Protein AF-A0A1G8K7F9-F1 (afdb_monomer_lite)

Structure (mmCIF, N/CA/C/O backbone):
data_AF-A0A1G8K7F9-F1
#
_entry.id   AF-A0A1G8K7F9-F1
#
loop_
_atom_site.group_PDB
_atom_site.id
_atom_site.type_symbol
_atom_site.label_atom_id
_atom_site.label_alt_id
_atom_site.label_comp_id
_atom_site.label_asym_id
_atom_site.label_entity_id
_atom_site.label_seq_id
_atom_site.pdbx_PDB_ins_code
_atom_site.Cartn_x
_atom_site.Cartn_y
_atom_site.Cartn_z
_atom_site.occupancy
_atom_site.B_iso_or_equiv
_atom_site.auth_seq_id
_atom_site.auth_comp_id
_atom_site.auth_asym_id
_atom_site.auth_atom_id
_atom_site.pdbx_PDB_model_num
ATOM 1 N N . MET A 1 1 ? -8.061 3.823 18.575 1.00 56.09 1 MET A N 1
ATOM 2 C CA . MET A 1 1 ? -6.912 4.738 18.543 1.00 56.09 1 MET A CA 1
ATOM 3 C C . MET A 1 1 ? -6.729 5.205 17.109 1.00 56.09 1 MET A C 1
ATOM 5 O O . MET A 1 1 ? -6.407 4.368 16.274 1.00 56.09 1 MET A O 1
ATOM 9 N N . PRO A 1 2 ? -6.994 6.486 16.805 1.00 64.19 2 PRO A N 1
ATOM 10 C CA . PRO A 1 2 ? -6.887 7.032 15.446 1.00 64.19 2 PRO A CA 1
ATOM 11 C C . PRO A 1 2 ? -5.468 6.900 14.873 1.00 64.19 2 PRO A C 1
ATOM 13 O O . PRO A 1 2 ? -5.306 6.738 13.672 1.00 64.19 2 PRO A O 1
ATOM 16 N N . ILE A 1 3 ? -4.458 6.842 15.744 1.00 75.31 3 ILE A 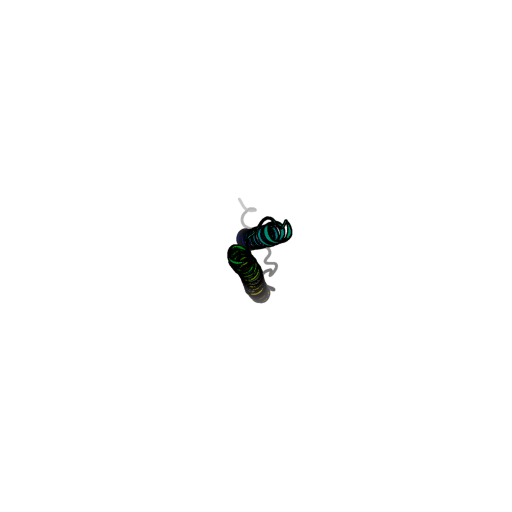N 1
ATOM 17 C CA . ILE A 1 3 ? -3.041 6.681 15.396 1.00 75.31 3 ILE A CA 1
ATOM 18 C C . ILE A 1 3 ? -2.790 5.434 14.529 1.00 75.31 3 ILE A C 1
ATOM 20 O O . ILE A 1 3 ? -2.073 5.523 13.543 1.00 75.31 3 ILE A O 1
ATOM 24 N N . ILE A 1 4 ? -3.426 4.292 14.826 1.00 71.81 4 ILE A N 1
ATOM 25 C CA . ILE A 1 4 ? -3.223 3.043 14.061 1.00 71.81 4 ILE A CA 1
ATOM 26 C C . ILE A 1 4 ? -3.787 3.175 12.641 1.00 71.81 4 ILE A C 1
ATOM 28 O O . ILE A 1 4 ? -3.151 2.764 11.674 1.00 71.81 4 ILE A O 1
ATOM 32 N N . SER A 1 5 ? -4.959 3.802 12.508 1.00 74.81 5 SER A N 1
ATOM 33 C CA . SER A 1 5 ? -5.571 4.077 11.204 1.00 74.81 5 SER A CA 1
ATOM 34 C C . SER A 1 5 ? -4.734 5.061 10.387 1.00 74.81 5 SER A C 1
ATOM 36 O O . SER A 1 5 ? -4.611 4.895 9.178 1.00 74.81 5 SER A O 1
ATOM 38 N N . VAL A 1 6 ? -4.143 6.066 11.040 1.00 79.81 6 VAL A N 1
ATOM 39 C CA . VAL A 1 6 ? -3.259 7.048 10.397 1.00 79.81 6 VAL A CA 1
ATOM 40 C C . VAL A 1 6 ? -1.966 6.387 9.922 1.00 79.81 6 VAL A C 1
ATOM 42 O O . VAL A 1 6 ? -1.575 6.587 8.778 1.00 79.81 6 VAL A O 1
ATOM 45 N N . ILE A 1 7 ? -1.334 5.551 10.751 1.00 82.94 7 ILE A N 1
ATOM 46 C CA . ILE A 1 7 ? -0.130 4.800 10.364 1.00 82.94 7 ILE A CA 1
ATOM 47 C C . ILE A 1 7 ? -0.436 3.892 9.171 1.00 82.94 7 ILE A C 1
ATOM 49 O O . ILE A 1 7 ? 0.306 3.887 8.196 1.00 82.94 7 ILE A O 1
ATOM 53 N N . CYS A 1 8 ? -1.559 3.174 9.208 1.00 82.69 8 CYS A N 1
ATOM 54 C CA . CYS A 1 8 ? -1.970 2.297 8.119 1.00 82.69 8 CYS A CA 1
ATOM 55 C C . CYS A 1 8 ? -2.197 3.062 6.804 1.00 82.69 8 CYS A C 1
ATOM 57 O O . CYS A 1 8 ? -1.725 2.640 5.746 1.00 82.69 8 CYS A O 1
ATOM 59 N N . TYR A 1 9 ? -2.840 4.228 6.873 1.00 83.94 9 TYR A N 1
ATOM 60 C CA . TYR A 1 9 ? -3.008 5.114 5.724 1.00 83.94 9 TYR A CA 1
ATOM 61 C C . TYR A 1 9 ? -1.663 5.609 5.169 1.00 83.94 9 TYR A C 1
ATOM 63 O O . TYR A 1 9 ? -1.429 5.526 3.964 1.00 83.94 9 TYR A O 1
ATOM 71 N N . LEU A 1 10 ? -0.747 6.054 6.037 1.00 86.56 10 LEU A N 1
ATOM 72 C CA . LEU A 1 10 ? 0.590 6.502 5.634 1.00 86.56 10 LEU A CA 1
ATOM 73 C C . LEU A 1 10 ? 1.408 5.372 4.996 1.00 86.56 10 LEU A C 1
ATOM 75 O O . LEU A 1 10 ? 2.041 5.590 3.966 1.00 86.56 10 LEU A O 1
ATOM 79 N N . CYS A 1 11 ? 1.351 4.156 5.549 1.00 84.38 11 CYS A N 1
ATOM 80 C CA . CYS A 1 11 ? 1.982 2.980 4.949 1.00 84.38 11 CYS A CA 1
ATOM 81 C C . CYS A 1 11 ? 1.412 2.698 3.555 1.00 84.38 11 CYS A C 1
ATOM 83 O O . CYS A 1 11 ? 2.171 2.511 2.609 1.00 84.38 11 CYS A O 1
ATOM 85 N N . THR A 1 12 ? 0.085 2.727 3.411 1.00 86.69 12 THR A N 1
ATOM 86 C CA . THR A 1 12 ? -0.599 2.517 2.125 1.00 86.69 12 THR A CA 1
ATOM 87 C C . THR A 1 12 ? -0.131 3.540 1.085 1.00 86.69 12 THR A C 1
ATOM 89 O O . THR A 1 12 ? 0.243 3.174 -0.028 1.00 86.69 12 THR A O 1
ATOM 92 N N . LEU A 1 13 ? -0.065 4.818 1.464 1.00 88.56 13 LEU A N 1
ATOM 93 C CA . LEU A 1 13 ? 0.404 5.892 0.589 1.00 88.56 13 LEU A CA 1
ATOM 94 C C . LEU A 1 13 ? 1.875 5.709 0.177 1.00 88.56 13 LEU A C 1
ATOM 96 O O . LEU A 1 13 ? 2.224 5.917 -0.987 1.00 8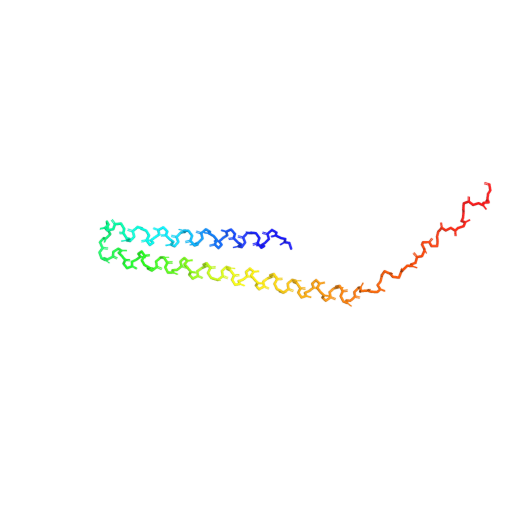8.56 13 LEU A O 1
ATOM 100 N N . MET A 1 14 ? 2.733 5.291 1.112 1.00 89.75 14 MET A N 1
ATOM 101 C CA . MET A 1 14 ? 4.159 5.064 0.864 1.00 89.75 14 MET A CA 1
ATOM 102 C C . MET A 1 14 ? 4.395 3.894 -0.102 1.00 89.75 14 MET A C 1
ATOM 104 O O . MET A 1 14 ? 5.205 3.996 -1.021 1.00 89.75 14 MET A O 1
ATOM 108 N N . PHE A 1 15 ? 3.668 2.786 0.066 1.00 87.25 15 PHE A N 1
ATOM 109 C CA . PHE A 1 15 ? 3.786 1.635 -0.832 1.00 87.25 15 PHE A CA 1
ATOM 110 C C . PHE A 1 15 ? 3.213 1.923 -2.223 1.00 87.25 15 PHE A C 1
ATOM 112 O O . PHE A 1 15 ? 3.813 1.522 -3.220 1.00 87.25 15 PHE A O 1
ATOM 119 N N . TYR A 1 16 ? 2.124 2.689 -2.309 1.00 87.56 16 TYR A N 1
ATOM 120 C CA . TYR A 1 16 ? 1.572 3.128 -3.587 1.00 87.56 16 TYR A CA 1
ATOM 121 C C . TYR A 1 16 ? 2.561 4.006 -4.368 1.00 87.56 16 TYR A C 1
ATOM 123 O O . TYR A 1 16 ? 2.796 3.786 -5.556 1.00 87.56 16 TYR A O 1
ATOM 131 N N . THR A 1 17 ? 3.191 4.972 -3.691 1.00 87.06 17 THR A N 1
ATOM 132 C CA . THR A 1 17 ? 4.205 5.845 -4.307 1.00 87.06 17 THR A CA 1
ATOM 133 C C . THR A 1 17 ? 5.464 5.077 -4.712 1.00 87.06 17 THR A C 1
ATOM 135 O O . THR A 1 17 ? 5.971 5.302 -5.807 1.00 87.06 17 THR A O 1
ATOM 138 N N . MET A 1 18 ? 5.925 4.113 -3.908 1.00 85.06 18 MET A N 1
ATOM 139 C CA . MET A 1 18 ? 7.016 3.196 -4.280 1.00 85.06 18 MET A CA 1
ATOM 140 C C . MET A 1 18 ? 6.692 2.364 -5.530 1.00 85.06 18 MET A C 1
ATOM 142 O O . MET A 1 18 ? 7.518 2.279 -6.439 1.00 85.06 18 MET A O 1
ATOM 146 N N . GL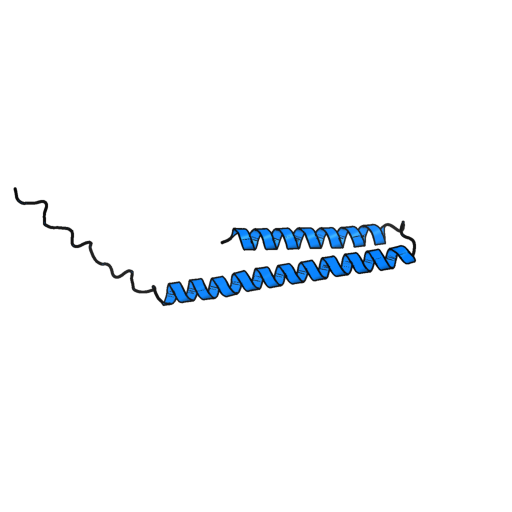Y A 1 19 ? 5.489 1.787 -5.613 1.00 84.19 19 GLY A N 1
ATOM 147 C CA . GLY A 1 19 ? 5.040 1.051 -6.798 1.00 84.19 19 GLY A CA 1
ATOM 148 C C . GLY A 1 19 ? 5.001 1.936 -8.046 1.00 84.19 19 GLY A C 1
ATOM 149 O O . GLY A 1 19 ? 5.517 1.554 -9.096 1.00 84.19 19 GLY A O 1
ATOM 150 N N . TYR A 1 20 ? 4.474 3.157 -7.916 1.00 85.75 20 TYR A N 1
ATOM 151 C CA . TYR A 1 20 ? 4.433 4.135 -9.003 1.00 85.75 20 TYR A CA 1
ATOM 152 C C . TYR A 1 20 ? 5.831 4.544 -9.492 1.00 85.75 20 TYR A C 1
ATOM 154 O O . TYR A 1 20 ? 6.061 4.602 -10.698 1.00 85.75 20 TYR A O 1
ATOM 162 N N . LEU A 1 21 ? 6.788 4.764 -8.583 1.00 85.38 21 LEU A N 1
ATOM 163 C CA . LEU A 1 21 ? 8.175 5.082 -8.946 1.00 85.38 21 LEU A CA 1
ATOM 164 C C . LEU A 1 21 ? 8.819 3.968 -9.777 1.00 85.38 21 LEU A C 1
ATOM 166 O O . LEU A 1 21 ? 9.485 4.254 -10.767 1.00 85.38 21 LEU A O 1
ATOM 170 N N . LYS A 1 22 ? 8.571 2.699 -9.433 1.00 83.38 22 LYS A N 1
ATOM 171 C CA . LYS A 1 22 ? 9.084 1.553 -10.200 1.00 83.38 22 LYS A CA 1
ATOM 172 C C . LYS A 1 22 ? 8.488 1.478 -11.606 1.00 83.38 22 LYS A C 1
ATOM 174 O O . LYS A 1 22 ? 9.201 1.164 -12.554 1.00 83.38 22 LYS A O 1
ATOM 179 N N . VAL A 1 23 ? 7.206 1.814 -11.758 1.00 84.00 23 VAL A N 1
ATOM 180 C CA . VAL A 1 23 ? 6.555 1.925 -13.076 1.00 84.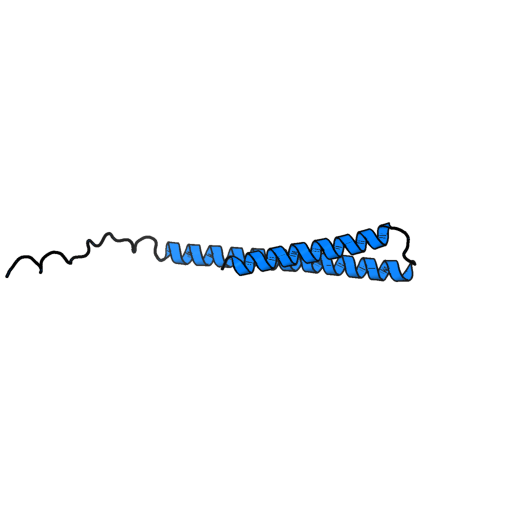00 23 VAL A CA 1
ATOM 181 C C . VAL A 1 23 ? 7.143 3.084 -13.885 1.00 84.00 23 VAL A C 1
ATOM 183 O O . VAL A 1 23 ? 7.3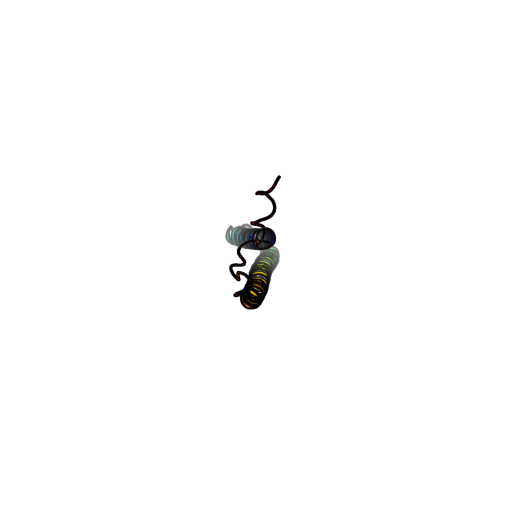68 2.939 -15.085 1.00 84.00 23 VAL A O 1
ATOM 186 N N . LEU A 1 24 ? 7.436 4.215 -13.239 1.00 84.88 24 LEU A N 1
ATOM 187 C CA . LEU A 1 24 ? 8.061 5.371 -13.882 1.00 84.88 24 LEU A CA 1
ATOM 188 C C . LEU A 1 24 ? 9.469 5.037 -14.405 1.00 84.88 24 LEU A C 1
ATOM 190 O O . LEU A 1 24 ? 9.787 5.360 -15.547 1.00 84.88 24 LEU A O 1
ATOM 194 N N . GLU A 1 25 ? 10.284 4.350 -13.597 1.00 80.94 25 GLU A N 1
ATOM 195 C CA . GLU A 1 25 ? 11.613 3.857 -13.992 1.00 80.94 25 GLU A CA 1
ATOM 196 C C . GLU A 1 25 ? 11.525 2.909 -15.199 1.00 80.94 25 GLU A C 1
ATOM 198 O O . GLU A 1 25 ? 12.338 3.001 -16.118 1.00 80.94 25 GLU A O 1
ATOM 203 N N . LEU A 1 26 ? 10.499 2.052 -15.239 1.00 80.44 26 LEU A N 1
ATOM 204 C CA . LEU A 1 26 ? 10.232 1.167 -16.373 1.00 80.44 26 LEU A CA 1
ATOM 205 C C . LEU A 1 26 ? 9.909 1.950 -17.655 1.00 80.44 26 LEU A C 1
ATOM 207 O O . LEU A 1 26 ? 10.391 1.620 -18.737 1.00 80.44 26 LEU A O 1
ATOM 211 N N . ASN A 1 27 ? 9.087 2.994 -17.528 1.00 78.56 27 ASN A N 1
ATOM 212 C CA . ASN A 1 27 ? 8.585 3.777 -18.655 1.00 78.56 27 ASN A CA 1
ATOM 213 C C . ASN A 1 27 ? 9.635 4.758 -19.214 1.00 78.56 27 ASN A C 1
ATOM 215 O O . ASN A 1 27 ? 9.531 5.193 -20.357 1.00 78.56 27 ASN A O 1
ATOM 219 N N . ALA A 1 28 ? 10.675 5.082 -18.437 1.00 79.62 28 ALA A N 1
ATOM 220 C CA . ALA A 1 28 ? 11.779 5.953 -18.846 1.00 79.62 28 ALA A CA 1
ATOM 221 C C . ALA A 1 28 ? 12.756 5.307 -19.858 1.00 79.62 28 ALA A C 1
ATOM 223 O O . ALA A 1 28 ? 13.730 5.941 -20.267 1.00 79.62 28 ALA A O 1
ATOM 224 N N . GLY A 1 29 ? 12.529 4.050 -20.264 1.00 65.88 29 GLY A N 1
ATOM 225 C CA . GLY A 1 29 ? 13.233 3.396 -21.377 1.00 65.88 29 GLY A CA 1
ATOM 226 C C . GLY A 1 29 ? 14.708 3.047 -21.129 1.00 65.88 29 GLY A C 1
ATOM 227 O O . GLY A 1 29 ? 15.355 2.489 -22.008 1.00 65.88 29 GLY A O 1
ATOM 228 N N . HIS A 1 30 ? 15.244 3.326 -19.937 1.00 63.72 30 HIS A N 1
ATOM 229 C CA . HIS A 1 30 ? 16.649 3.086 -19.570 1.00 63.72 30 HIS A CA 1
ATOM 230 C C . HIS A 1 30 ? 16.938 1.663 -19.055 1.00 63.72 30 HIS A C 1
ATOM 232 O O . HIS A 1 30 ? 18.022 1.389 -18.542 1.00 63.72 30 HIS A O 1
ATOM 238 N N . VAL A 1 31 ? 15.975 0.744 -19.158 1.00 63.59 31 VAL A N 1
ATOM 239 C CA . VAL A 1 31 ? 15.996 -0.531 -18.434 1.00 63.59 31 VAL A CA 1
ATOM 240 C C . VAL A 1 31 ? 16.092 -1.712 -19.404 1.00 63.59 31 VAL A C 1
ATOM 242 O O . VAL A 1 31 ? 15.193 -1.949 -20.207 1.00 63.59 31 VAL A O 1
ATOM 245 N N . SER A 1 32 ? 17.179 -2.484 -19.304 1.00 64.62 32 SER A N 1
ATOM 246 C CA . SER A 1 32 ? 17.365 -3.751 -20.034 1.00 64.62 32 SER A CA 1
ATOM 247 C C . SER A 1 32 ? 16.227 -4.744 -19.737 1.00 64.62 32 SER A C 1
ATOM 249 O O . SER A 1 32 ? 15.719 -4.798 -18.616 1.00 64.62 32 SER A O 1
ATOM 251 N N . THR A 1 33 ? 15.829 -5.564 -20.714 1.00 62.25 33 THR A N 1
ATOM 252 C CA . THR A 1 33 ? 14.678 -6.492 -20.642 1.00 62.25 33 THR A CA 1
ATOM 253 C C . THR A 1 33 ? 14.705 -7.434 -19.436 1.00 62.25 33 THR A C 1
ATOM 255 O O . THR A 1 33 ? 13.660 -7.691 -18.843 1.00 62.25 33 THR A O 1
ATOM 258 N N . HIS A 1 34 ? 15.885 -7.900 -19.018 1.00 60.19 34 HIS A N 1
ATOM 259 C CA . HIS A 1 34 ? 16.039 -8.756 -17.833 1.00 60.19 34 HIS A CA 1
ATOM 260 C C . HIS A 1 34 ? 15.848 -7.992 -16.508 1.00 60.19 34 HIS A C 1
ATOM 262 O O . HIS A 1 34 ? 15.503 -8.571 -15.480 1.00 60.19 34 HIS A O 1
ATOM 268 N N . VAL A 1 35 ? 16.083 -6.683 -16.514 1.00 66.75 35 VAL A N 1
ATOM 269 C CA . VAL A 1 35 ? 15.870 -5.813 -15.353 1.00 66.75 35 VAL A CA 1
ATOM 270 C C . VAL A 1 35 ? 14.413 -5.325 -15.335 1.00 66.75 35 VAL A C 1
ATOM 272 O O . VAL A 1 35 ? 13.820 -5.137 -14.282 1.00 66.75 35 VAL A O 1
ATOM 275 N N . SER A 1 36 ? 13.771 -5.222 -16.499 1.00 69.62 36 SER A N 1
ATOM 276 C CA . SER A 1 36 ? 12.360 -4.843 -16.622 1.00 69.62 36 SER A CA 1
ATOM 277 C C . SER A 1 36 ? 11.421 -5.819 -15.892 1.00 69.62 36 SER A C 1
ATOM 279 O O . SER A 1 36 ? 10.545 -5.396 -15.139 1.00 69.62 36 SER A O 1
ATOM 281 N N . THR A 1 37 ? 11.647 -7.133 -15.994 1.00 78.88 37 THR A N 1
ATOM 282 C CA . THR A 1 37 ? 10.848 -8.137 -15.263 1.00 78.88 37 THR A CA 1
ATOM 283 C C . THR A 1 37 ? 10.999 -8.040 -13.744 1.00 78.88 37 THR A C 1
ATOM 285 O O . THR A 1 37 ? 10.018 -8.229 -13.020 1.00 78.88 37 THR A O 1
ATOM 288 N N . THR A 1 38 ? 12.189 -7.704 -13.234 1.00 79.75 38 THR A N 1
ATOM 289 C CA . THR A 1 38 ? 12.393 -7.503 -11.792 1.00 79.75 38 THR A CA 1
ATOM 290 C C . THR A 1 38 ? 11.728 -6.221 -11.301 1.00 79.75 38 THR A C 1
ATOM 292 O O . THR A 1 38 ? 11.096 -6.249 -10.245 1.00 79.75 38 THR A O 1
ATOM 295 N N . TYR A 1 39 ? 11.769 -5.132 -12.072 1.00 81.19 39 TYR A N 1
ATOM 296 C CA . TYR A 1 39 ? 11.036 -3.900 -11.758 1.00 81.19 39 TYR A CA 1
ATOM 297 C C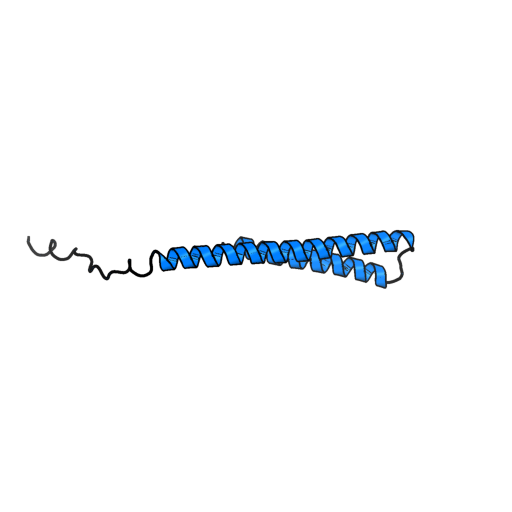 . TYR A 1 39 ? 9.520 -4.102 -11.753 1.00 81.19 39 TYR A C 1
ATOM 299 O O . TYR A 1 39 ? 8.850 -3.641 -10.831 1.00 81.19 39 TYR A O 1
ATOM 307 N N . VAL A 1 40 ? 8.979 -4.836 -12.730 1.00 83.12 40 VAL A N 1
ATOM 308 C CA . VAL A 1 40 ? 7.550 -5.178 -12.765 1.00 83.12 40 VAL A CA 1
ATOM 309 C C . VAL A 1 40 ? 7.172 -6.017 -11.546 1.00 83.12 40 VAL A C 1
ATOM 311 O O . VAL A 1 40 ? 6.203 -5.697 -10.862 1.00 83.12 40 VAL A O 1
ATOM 314 N N . SER A 1 41 ? 7.957 -7.044 -11.209 1.00 86.31 41 SER A N 1
ATOM 315 C CA . SER A 1 41 ? 7.717 -7.878 -10.023 1.00 86.31 41 SER A CA 1
ATOM 316 C C . SER A 1 41 ? 7.737 -7.058 -8.722 1.00 86.31 41 SER A C 1
ATOM 318 O O . SER A 1 41 ? 6.842 -7.195 -7.886 1.00 86.31 41 SER A O 1
ATOM 320 N N . GLN A 1 42 ? 8.691 -6.130 -8.582 1.00 85.19 42 GLN A N 1
ATOM 321 C CA . GLN A 1 42 ? 8.762 -5.212 -7.439 1.00 85.19 42 GLN A CA 1
ATOM 322 C C . GLN A 1 42 ? 7.578 -4.240 -7.387 1.00 85.19 42 GLN A C 1
ATOM 324 O O . GLN A 1 42 ? 6.980 -4.058 -6.331 1.00 85.19 42 GLN A O 1
ATOM 329 N N . ALA A 1 43 ? 7.190 -3.636 -8.512 1.00 86.31 43 ALA A N 1
ATOM 330 C CA . ALA A 1 43 ? 6.019 -2.762 -8.561 1.00 86.31 43 ALA A CA 1
ATOM 331 C C . ALA A 1 43 ? 4.751 -3.516 -8.134 1.00 86.31 43 ALA A C 1
ATOM 333 O O . ALA A 1 43 ? 3.971 -3.034 -7.313 1.00 86.31 43 ALA A O 1
ATOM 334 N N . THR A 1 44 ? 4.590 -4.741 -8.638 1.00 88.88 44 THR A N 1
ATOM 335 C CA . THR A 1 44 ? 3.442 -5.595 -8.323 1.00 88.88 44 THR A CA 1
ATOM 336 C C . THR A 1 44 ? 3.403 -5.943 -6.836 1.00 88.88 44 THR A C 1
ATOM 338 O O . THR A 1 44 ? 2.348 -5.841 -6.212 1.00 88.88 44 THR A O 1
ATOM 341 N N . SER A 1 45 ? 4.544 -6.288 -6.230 1.00 89.62 45 SER A N 1
ATOM 342 C CA . SER A 1 45 ? 4.600 -6.598 -4.798 1.00 89.62 45 SER A CA 1
ATOM 343 C C . SER A 1 45 ? 4.271 -5.382 -3.924 1.00 89.62 45 SER A C 1
ATOM 345 O O . SER A 1 45 ? 3.518 -5.519 -2.957 1.00 89.62 45 SER A O 1
ATOM 347 N N . TYR A 1 46 ? 4.725 -4.180 -4.297 1.00 88.12 46 TYR A N 1
ATOM 348 C CA . TYR A 1 46 ? 4.353 -2.942 -3.608 1.00 88.12 46 TYR A CA 1
ATOM 349 C C . TYR A 1 46 ? 2.852 -2.636 -3.707 1.00 88.12 46 TYR A C 1
ATOM 351 O O . TYR A 1 46 ? 2.239 -2.242 -2.710 1.00 88.12 46 TYR A O 1
ATOM 359 N N . PHE A 1 47 ? 2.217 -2.872 -4.858 1.00 88.75 47 PHE A N 1
ATOM 360 C CA . PHE A 1 47 ? 0.766 -2.708 -4.986 1.00 88.75 47 PHE A CA 1
ATOM 361 C C . PHE A 1 47 ? -0.019 -3.740 -4.170 1.00 88.75 47 PHE A C 1
ATOM 363 O O . PHE A 1 47 ? -0.995 -3.383 -3.512 1.00 88.75 47 PHE A O 1
ATOM 370 N N . VAL A 1 48 ? 0.428 -4.997 -4.127 1.00 92.56 48 VAL A N 1
ATOM 371 C CA . VAL A 1 48 ? -0.194 -6.026 -3.277 1.00 92.56 48 VAL A CA 1
ATOM 372 C C . VAL A 1 48 ? -0.102 -5.641 -1.797 1.00 92.56 48 VAL A C 1
ATOM 374 O O . VAL A 1 48 ? -1.103 -5.707 -1.083 1.00 92.56 48 VAL A O 1
ATOM 377 N N . LEU A 1 49 ? 1.063 -5.165 -1.344 1.00 88.00 49 LEU A N 1
ATOM 378 C CA . LEU A 1 49 ? 1.248 -4.650 0.018 1.00 88.00 49 LEU A CA 1
ATOM 379 C C . LEU A 1 49 ? 0.321 -3.463 0.306 1.00 88.00 49 LEU A C 1
ATOM 381 O O . LEU A 1 49 ? -0.290 -3.408 1.370 1.00 88.00 49 LEU A O 1
ATOM 385 N N . THR A 1 50 ? 0.163 -2.551 -0.655 1.00 89.62 50 THR A N 1
ATOM 386 C CA . THR A 1 50 ? -0.755 -1.404 -0.554 1.00 89.62 50 THR A CA 1
ATOM 387 C C . THR A 1 50 ? -2.186 -1.868 -0.276 1.00 89.62 50 THR A C 1
ATOM 389 O O . THR A 1 50 ? -2.817 -1.405 0.674 1.00 89.62 50 THR A O 1
ATOM 392 N N . ILE A 1 51 ? -2.690 -2.825 -1.059 1.00 89.88 51 ILE A N 1
ATOM 393 C CA . ILE A 1 51 ? -4.045 -3.371 -0.892 1.00 89.88 51 ILE A CA 1
ATOM 394 C C . ILE A 1 51 ? -4.176 -4.081 0.461 1.00 89.88 51 ILE A C 1
ATOM 396 O O . ILE A 1 51 ? -5.163 -3.889 1.171 1.00 89.88 51 ILE A O 1
ATOM 400 N N . PHE A 1 52 ? -3.170 -4.863 0.855 1.00 89.94 52 PHE A N 1
ATOM 401 C CA . PHE A 1 52 ? -3.170 -5.581 2.128 1.00 89.94 52 PHE A CA 1
ATOM 402 C C . PHE A 1 52 ? -3.236 -4.635 3.337 1.00 89.94 52 PHE A C 1
ATOM 404 O O . PHE A 1 52 ? -4.034 -4.842 4.259 1.00 89.94 52 PHE A O 1
ATOM 411 N N . PHE A 1 53 ? -2.446 -3.558 3.330 1.00 85.44 53 PHE A N 1
ATOM 412 C CA . PHE A 1 53 ? -2.513 -2.543 4.378 1.00 85.44 53 PHE A CA 1
ATOM 413 C C . PHE A 1 53 ? -3.865 -1.826 4.372 1.00 85.44 53 PHE A C 1
ATOM 415 O O . PHE A 1 53 ? -4.505 -1.757 5.416 1.00 85.44 53 PHE A O 1
ATOM 422 N N . ALA A 1 54 ? -4.378 -1.409 3.214 1.00 85.75 54 ALA A N 1
ATOM 423 C CA . ALA A 1 54 ? -5.688 -0.763 3.130 1.00 85.75 54 ALA A CA 1
ATOM 424 C C . ALA A 1 54 ? -6.821 -1.632 3.716 1.00 85.75 54 ALA A C 1
ATOM 426 O O . ALA A 1 54 ? -7.646 -1.148 4.498 1.00 85.75 54 ALA A O 1
ATOM 427 N N . LEU A 1 55 ? -6.838 -2.929 3.387 1.00 89.56 55 LEU A N 1
ATOM 428 C CA . LEU A 1 55 ? -7.835 -3.876 3.891 1.00 89.56 55 LEU A CA 1
ATOM 429 C C . LEU A 1 55 ? -7.694 -4.118 5.395 1.00 89.56 55 LEU A C 1
ATOM 431 O O . LEU A 1 55 ? -8.693 -4.093 6.111 1.00 89.56 55 LEU A O 1
ATOM 435 N N . SER A 1 56 ? -6.472 -4.318 5.892 1.00 87.25 56 SER A N 1
ATOM 436 C CA . SER A 1 56 ? -6.238 -4.525 7.328 1.00 87.25 56 SER A CA 1
ATOM 437 C C . SER A 1 56 ? -6.600 -3.287 8.156 1.00 87.25 56 SER A C 1
ATOM 439 O O . SER A 1 56 ? -7.259 -3.417 9.188 1.00 87.25 56 SER A O 1
ATOM 441 N N . GLY A 1 57 ? -6.270 -2.082 7.683 1.00 83.62 57 GLY A N 1
ATOM 442 C CA . GLY A 1 57 ? -6.693 -0.826 8.305 1.00 83.62 57 GLY A CA 1
ATOM 443 C C . GLY A 1 57 ? -8.210 -0.664 8.341 1.00 83.62 57 GLY A C 1
ATOM 444 O O . GLY A 1 57 ? -8.773 -0.341 9.389 1.00 83.62 57 GLY A O 1
ATOM 445 N N . SER A 1 58 ? -8.879 -0.949 7.219 1.00 82.81 58 SER A N 1
ATOM 446 C CA . SER A 1 58 ? -10.341 -0.911 7.124 1.00 82.81 58 SER A CA 1
ATOM 447 C C . SER A 1 58 ? -11.006 -1.921 8.065 1.00 82.81 58 SER A C 1
ATOM 449 O O . SER A 1 58 ? -11.920 -1.569 8.811 1.00 82.81 58 SER A O 1
ATOM 451 N N . LEU A 1 59 ? -10.494 -3.154 8.117 1.00 85.94 59 LEU A N 1
ATOM 452 C CA . LEU A 1 59 ? -11.003 -4.204 8.997 1.00 85.94 59 LEU A CA 1
ATOM 453 C C . LEU A 1 59 ? -10.866 -3.819 10.475 1.00 85.94 59 LEU A C 1
ATOM 455 O O . LEU A 1 59 ? -11.825 -3.940 11.237 1.00 85.94 59 LEU A O 1
ATOM 459 N N . LEU A 1 60 ? -9.701 -3.305 10.882 1.00 82.69 60 LEU A N 1
ATOM 460 C CA . LEU A 1 60 ? -9.476 -2.832 12.251 1.00 82.69 60 LEU A CA 1
ATOM 461 C C . LEU A 1 60 ? -10.419 -1.679 12.617 1.00 82.69 60 LEU A C 1
ATOM 463 O O . LEU A 1 60 ? -10.949 -1.640 13.732 1.00 82.69 60 LEU A O 1
ATOM 467 N N . PHE A 1 61 ? -10.660 -0.756 11.683 1.00 80.75 61 PHE A N 1
ATOM 468 C CA . PHE A 1 61 ? -11.612 0.337 11.869 1.00 80.75 61 PHE A CA 1
ATOM 469 C C . PHE A 1 61 ? -13.055 -0.172 12.012 1.00 80.75 61 PHE A C 1
ATOM 471 O O . PHE A 1 61 ? -13.793 0.277 12.894 1.00 80.75 61 PHE A O 1
ATOM 478 N N . TYR A 1 62 ? -13.446 -1.145 11.190 1.00 81.50 62 TYR A N 1
ATOM 479 C CA . TYR A 1 62 ? -14.778 -1.742 11.206 1.00 81.50 62 TYR A CA 1
ATOM 480 C C . TYR A 1 62 ? -15.051 -2.515 12.503 1.00 81.50 62 TYR A C 1
ATOM 482 O O . TYR A 1 62 ? -16.033 -2.233 13.191 1.00 81.50 62 TYR A O 1
ATOM 490 N N . VAL A 1 63 ? -14.141 -3.414 12.901 1.00 79.56 63 VAL A N 1
ATOM 491 C CA . VAL A 1 63 ? -14.241 -4.181 14.158 1.00 79.56 63 VAL A CA 1
ATOM 492 C C . VAL A 1 63 ? -14.334 -3.245 15.360 1.00 79.56 63 VAL A C 1
ATOM 494 O O . VAL A 1 63 ? -15.132 -3.469 16.272 1.00 79.56 63 VAL A O 1
ATOM 497 N N . LYS A 1 64 ? -13.554 -2.159 15.363 1.00 75.25 64 LYS A N 1
ATOM 498 C CA . LYS A 1 64 ? -13.628 -1.160 16.429 1.00 75.25 64 LYS A CA 1
ATOM 499 C C . LYS A 1 64 ? -14.962 -0.418 16.434 1.00 75.25 64 LYS A C 1
ATOM 501 O O . LYS A 1 64 ? -15.525 -0.225 17.504 1.00 75.25 64 LYS A O 1
ATOM 506 N N . THR A 1 65 ? -15.474 -0.029 15.269 1.00 77.00 65 THR A N 1
ATOM 507 C CA . THR A 1 65 ? -16.772 0.653 15.162 1.00 77.00 65 THR A CA 1
ATOM 508 C C . THR A 1 65 ? -17.910 -0.227 15.677 1.00 77.00 65 THR A C 1
ATOM 510 O O . THR A 1 65 ? -18.813 0.280 16.338 1.00 77.00 65 THR A O 1
ATOM 513 N N . ILE A 1 66 ? -17.857 -1.540 15.432 1.00 79.50 66 ILE A N 1
ATOM 514 C CA . ILE A 1 66 ? -18.816 -2.494 16.006 1.00 79.50 66 ILE A CA 1
ATOM 515 C C . ILE A 1 66 ? -18.674 -2.557 17.527 1.00 79.50 66 ILE A C 1
ATOM 517 O O . ILE A 1 66 ? -19.673 -2.391 18.217 1.00 79.50 66 ILE A O 1
ATOM 521 N N . LYS A 1 67 ? -17.454 -2.716 18.059 1.00 71.12 67 LYS A N 1
ATOM 522 C CA . LYS A 1 67 ? -17.223 -2.745 19.514 1.00 71.12 67 LYS A CA 1
ATOM 523 C C . LYS A 1 67 ? -17.666 -1.461 20.216 1.00 71.12 67 LYS A C 1
ATOM 525 O O . LYS A 1 67 ? -18.317 -1.530 21.250 1.00 71.12 67 LYS A O 1
ATOM 530 N N . ASP A 1 68 ? -17.348 -0.291 19.662 1.00 67.25 68 ASP A N 1
ATOM 531 C CA . ASP A 1 68 ? -17.774 0.993 20.231 1.00 67.25 68 ASP A CA 1
ATOM 532 C C . ASP A 1 68 ? -19.309 1.152 20.147 1.00 67.25 68 ASP A C 1
ATOM 534 O O . ASP A 1 68 ? -19.918 1.706 21.064 1.00 67.25 68 ASP A O 1
ATOM 538 N N . LYS A 1 69 ? -19.962 0.624 19.096 1.00 64.25 69 LYS A N 1
ATOM 539 C CA . LYS A 1 69 ? -21.432 0.555 19.016 1.00 64.25 69 LYS A CA 1
ATOM 540 C C . LYS A 1 69 ? -22.023 -0.407 20.046 1.00 64.25 69 LYS A C 1
ATOM 542 O O . LYS A 1 69 ? -22.980 -0.020 20.702 1.00 64.25 69 LYS A O 1
ATOM 547 N N . GLU A 1 70 ? -21.469 -1.603 20.232 1.00 59.72 70 GLU A N 1
ATOM 548 C CA . GLU A 1 70 ? -21.917 -2.546 21.267 1.00 59.72 70 GLU A CA 1
ATOM 549 C C . GLU A 1 70 ? -21.763 -1.960 22.671 1.00 59.72 70 GLU A C 1
ATOM 551 O O . GLU A 1 70 ? -22.714 -1.998 23.443 1.00 59.72 70 GLU A O 1
ATOM 556 N N . ILE A 1 71 ? -20.630 -1.323 22.988 1.00 58.66 71 ILE A N 1
ATOM 557 C CA . ILE A 1 71 ? -20.436 -0.629 24.271 1.00 58.66 71 ILE A CA 1
ATOM 558 C C . ILE A 1 71 ? -21.492 0.469 24.446 1.00 58.66 71 ILE A C 1
ATOM 560 O O . ILE A 1 71 ? -22.093 0.579 25.514 1.00 58.66 71 ILE A O 1
ATOM 564 N N . LYS A 1 72 ? -21.778 1.250 23.395 1.00 55.44 72 LYS A N 1
ATOM 565 C CA . LYS A 1 72 ? -22.802 2.305 23.424 1.00 55.44 72 LYS A CA 1
ATOM 566 C C . LYS A 1 72 ? -24.235 1.761 23.529 1.00 55.44 72 LYS A C 1
ATOM 568 O O . LYS A 1 72 ? -25.078 2.445 24.093 1.00 55.44 72 LYS A O 1
ATOM 573 N N . ILE A 1 73 ? -24.514 0.556 23.020 1.00 57.84 73 ILE A N 1
ATOM 574 C CA . ILE A 1 73 ? -25.806 -0.157 23.138 1.00 57.84 73 ILE A CA 1
ATOM 575 C C . ILE A 1 73 ? -25.923 -0.920 24.471 1.00 57.84 73 ILE A C 1
ATOM 577 O O . ILE A 1 73 ? -27.031 -1.151 24.947 1.00 57.84 73 ILE A O 1
ATOM 581 N N . MET A 1 74 ? -24.810 -1.208 25.147 1.00 51.03 74 MET A N 1
ATOM 582 C CA . MET A 1 74 ? -24.798 -1.740 26.514 1.00 51.03 74 MET A CA 1
ATOM 583 C C . MET A 1 74 ? -24.873 -0.635 27.588 1.00 51.03 74 MET A C 1
ATOM 585 O O . MET A 1 74 ? -25.357 -0.876 28.689 1.00 51.03 74 MET A O 1
ATOM 589 N N . THR A 1 75 ? -24.472 0.599 27.254 1.00 54.50 75 THR A N 1
ATOM 590 C CA . THR A 1 75 ? -24.583 1.814 28.096 1.00 54.50 75 THR A CA 1
ATOM 591 C C . THR A 1 75 ? -25.618 2.889 27.670 1.00 54.50 75 THR A C 1
ATOM 593 O O . THR A 1 75 ? -25.514 4.019 28.142 1.00 54.50 75 THR A O 1
ATOM 596 N N . PRO A 1 76 ? -26.657 2.634 26.847 1.00 50.66 76 PRO A N 1
ATOM 597 C CA . PRO A 1 76 ? -27.511 3.687 26.297 1.00 50.66 76 PRO A CA 1
ATOM 598 C C . PRO A 1 76 ? -28.478 4.262 27.338 1.00 50.66 76 PRO A C 1
ATOM 600 O O . PRO A 1 76 ? -29.122 5.266 27.063 1.00 50.66 76 PRO A O 1
ATOM 603 N N . ASN A 1 77 ? -28.583 3.642 28.520 1.00 48.28 77 ASN A N 1
ATOM 604 C CA . ASN A 1 77 ? -29.489 4.039 29.600 1.00 48.28 77 ASN A CA 1
ATOM 605 C C . ASN A 1 77 ? -28.844 3.955 30.997 1.00 48.28 77 ASN A C 1
ATOM 607 O O . ASN A 1 77 ? -29.529 3.697 31.981 1.00 48.28 77 ASN A O 1
ATOM 611 N N . LEU A 1 78 ? -27.531 4.171 31.107 1.00 52.53 78 LEU A N 1
ATOM 612 C CA . LEU A 1 78 ? -26.887 4.443 32.406 1.00 52.53 78 LEU A CA 1
ATOM 613 C C . LEU A 1 78 ? -26.564 5.929 32.600 1.00 52.53 78 LEU A C 1
ATOM 615 O O . LEU A 1 78 ? -25.844 6.293 33.519 1.00 52.53 78 LEU A O 1
ATOM 619 N N . ASP A 1 79 ? -27.187 6.779 31.782 1.00 47.59 79 ASP A N 1
ATOM 620 C CA . ASP A 1 79 ? -27.412 8.197 32.068 1.00 47.59 79 ASP A CA 1
ATOM 621 C C . ASP A 1 79 ? -28.833 8.383 32.636 1.00 47.59 79 ASP A C 1
ATOM 623 O O . ASP A 1 79 ? -29.584 9.302 32.295 1.00 47.59 79 ASP A O 1
ATOM 627 N N . LEU A 1 80 ? -29.232 7.461 33.527 1.00 49.31 80 LEU A N 1
ATOM 628 C CA . LEU A 1 80 ? -30.236 7.781 34.528 1.00 49.31 80 LEU A CA 1
ATOM 629 C C . LEU A 1 80 ? -29.674 8.981 35.273 1.00 49.31 80 LEU A C 1
ATOM 631 O O . LEU A 1 80 ? -28.723 8.878 36.042 1.00 49.31 80 LEU A O 1
ATOM 635 N N . LYS A 1 81 ? -30.275 10.118 34.951 1.00 43.84 81 LYS A N 1
ATOM 636 C CA . LYS A 1 81 ? -30.455 11.333 35.725 1.00 43.84 81 LYS A CA 1
ATOM 637 C C . LYS A 1 81 ? -30.663 11.001 37.210 1.00 43.84 81 LYS A C 1
ATOM 639 O O . LYS A 1 81 ? -31.752 11.175 37.740 1.00 43.84 81 LYS A O 1
ATOM 644 N N . TYR A 1 82 ? -29.634 10.507 37.886 1.00 45.94 82 TYR A N 1
ATOM 645 C CA . TYR A 1 82 ? -29.545 10.558 39.325 1.00 45.94 82 TYR A CA 1
ATOM 646 C C . TYR A 1 82 ? -29.177 12.010 39.611 1.00 45.94 82 TYR A C 1
ATOM 648 O O . TYR A 1 82 ? -28.051 12.419 39.302 1.00 45.94 82 TYR A O 1
ATOM 656 N N . PRO A 1 83 ? -30.089 12.843 40.150 1.00 43.53 83 PRO A N 1
ATOM 657 C CA . PRO A 1 83 ? -29.600 13.976 40.907 1.00 43.53 83 PRO A CA 1
ATOM 658 C C . PRO A 1 83 ? -28.617 13.380 41.912 1.00 43.53 83 PRO A C 1
ATOM 660 O O . PRO A 1 83 ? -28.940 12.404 42.588 1.00 43.53 83 PRO A O 1
ATOM 663 N N . LYS A 1 84 ? -27.386 13.896 41.945 1.00 44.44 84 LYS A N 1
ATOM 664 C CA . LYS A 1 84 ? -26.491 13.648 43.071 1.00 44.44 84 LYS A CA 1
ATOM 665 C C . LYS A 1 84 ? -27.302 13.979 44.316 1.00 44.44 84 LYS A C 1
ATOM 667 O O . LYS A 1 84 ? -27.518 15.151 44.612 1.00 44.44 84 LYS A O 1
ATOM 672 N N . GLU A 1 85 ? -27.777 12.952 45.005 1.00 50.16 85 GLU A N 1
ATOM 673 C CA . GLU A 1 85 ? -28.367 13.034 46.331 1.00 50.16 85 GLU A CA 1
ATOM 674 C C . GLU A 1 85 ? -27.222 13.334 47.306 1.00 50.16 85 GLU A C 1
ATOM 676 O O . GLU A 1 85 ? -26.761 12.515 48.091 1.00 50.16 85 GLU A O 1
ATOM 681 N N . THR A 1 86 ? -26.663 14.530 47.151 1.00 49.28 86 THR A N 1
ATOM 682 C CA . THR A 1 86 ? -25.736 15.180 48.069 1.00 49.28 86 THR A CA 1
ATOM 683 C C . THR A 1 86 ? -26.215 16.610 48.299 1.00 49.28 86 THR A C 1
ATOM 685 O O . THR A 1 86 ? -25.425 17.546 48.339 1.00 49.28 86 THR A O 1
ATOM 688 N N . ASP A 1 87 ? -27.528 16.772 48.411 1.00 51.94 87 ASP A N 1
ATOM 689 C CA . ASP A 1 87 ? -28.178 17.862 49.129 1.00 51.94 87 ASP A CA 1
ATOM 690 C C . ASP A 1 87 ? -28.781 17.148 50.349 1.00 51.94 87 ASP A C 1
ATOM 692 O O . ASP A 1 87 ? -29.540 16.202 50.178 1.00 51.94 87 ASP A O 1
ATOM 696 N N . ILE A 1 88 ? -28.265 17.270 51.576 1.00 51.94 88 ILE A N 1
ATOM 697 C CA . ILE A 1 88 ? -28.917 18.080 52.629 1.00 51.94 88 ILE A CA 1
ATOM 698 C C . ILE A 1 88 ? -27.969 18.301 53.844 1.00 51.94 88 ILE A C 1
ATOM 700 O O . ILE A 1 88 ? -28.297 19.017 54.785 1.00 51.94 88 ILE A O 1
ATOM 704 N N . ARG A 1 89 ? -26.737 17.762 53.871 1.00 46.16 89 ARG A N 1
ATOM 705 C CA . ARG A 1 89 ? -25.879 17.806 55.086 1.00 46.16 89 ARG A CA 1
ATOM 706 C C . ARG A 1 89 ? -25.128 19.122 55.368 1.00 46.16 89 ARG A C 1
ATOM 708 O O . ARG A 1 89 ? -24.308 19.152 56.279 1.00 46.16 89 ARG A O 1
ATOM 715 N N . ARG A 1 90 ? -25.386 20.213 54.637 1.00 49.78 90 ARG A N 1
ATOM 716 C CA . ARG A 1 90 ? -24.727 21.526 54.853 1.00 49.78 90 ARG A CA 1
ATOM 717 C C . ARG A 1 90 ? -25.662 22.671 55.263 1.00 49.78 90 ARG A C 1
ATOM 719 O O . ARG A 1 90 ? -25.299 23.835 55.133 1.00 49.78 90 ARG A O 1
ATOM 726 N N . ARG A 1 91 ? -26.840 22.358 55.808 1.00 50.91 91 ARG A N 1
ATOM 727 C CA . ARG A 1 91 ? -27.680 23.329 56.531 1.00 50.91 91 ARG A CA 1
ATOM 728 C C . ARG A 1 91 ? -28.175 22.742 57.852 1.00 50.91 91 ARG A C 1
ATOM 730 O O . ARG A 1 91 ? -29.339 22.392 57.958 1.00 50.91 91 ARG A O 1
ATOM 737 N N . ALA A 1 92 ? -27.273 22.609 58.821 1.00 46.38 92 ALA A N 1
ATOM 738 C CA . ALA A 1 92 ? -27.569 22.650 60.258 1.00 46.38 92 ALA A CA 1
ATOM 739 C C . ALA A 1 92 ? -26.263 22.467 61.048 1.00 46.38 92 ALA A C 1
ATOM 741 O O . ALA A 1 92 ? -25.847 21.338 61.298 1.00 46.38 92 ALA A O 1
ATOM 742 N N . SER A 1 93 ? -25.607 23.582 61.369 1.00 46.44 93 SER A N 1
ATOM 743 C CA . SER A 1 93 ? -24.904 23.874 62.630 1.00 46.44 93 SER A CA 1
ATOM 744 C C . SER A 1 93 ? -24.091 25.146 62.468 1.00 46.44 93 SER A C 1
ATOM 746 O O . SER A 1 93 ? -23.433 25.292 61.416 1.00 46.44 93 SER A O 1
#

Organism: NCBI:txid1121419

pLDDT: mean 72.58, std 15.32, range [43.53, 92.56]

Radius of gyration: 27.11 Å; chains: 1; bounding box: 48×33×84 Å

Foldseek 3Di:
DVVLLVVLVVLLVVLLVVLVVLVVVLVVPPDDPVRNVVSNVSSVVSNVVSVVSVVVSVVVVVVVVVVVVVVCVVCVPPPPPDPPPPPDPPPDD

Secondary structure (DSSP, 8-state):
-HHHHHHHHHHHHHHHHHHHHHHHHHHTS---HHHHHHHHHHHHHHHHHHHHHHHHHHHHHHHHHHHHHHHHHHSTT----------STTS--

Sequence (93 aa):
MPIISVICYLCTLMFYTMGYLKVLELNAGHVSTHVSTTYVSQATSYFVLTIFFALSGSLLFYVKTIKDKEIKIMTPNLDLKYPKETDIRRRAS